Protein AF-A0A7S0E0M1-F1 (afdb_monomer)

Sequence (111 aa):
NGANPYDGSAACTFQSDLLAGYVPGSNVKAHSEIDLDQKAMEVALKTANFSGAAHWYANGEGSFGVIHPGESMKTFSTGAELELVDSSGTSFKHYKQFYDYYGGFDYADKW

Radius of gyration: 18.34 Å; Cα contacts (8 Å, |Δi|>4): 118; chains: 1; bounding box: 30×33×56 Å

Mean predicted aligned error: 8.84 Å

Structure (mmCIF, N/CA/C/O backbone):
data_AF-A0A7S0E0M1-F1
#
_entry.id   AF-A0A7S0E0M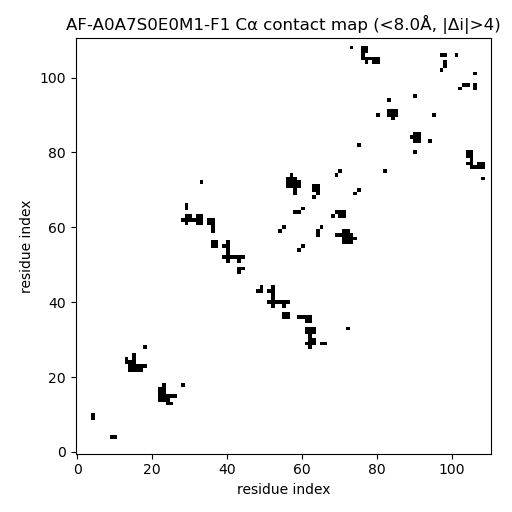1-F1
#
loop_
_atom_site.group_PDB
_atom_site.id
_atom_site.type_symbol
_atom_site.label_atom_id
_atom_site.label_alt_id
_atom_site.label_comp_id
_atom_site.label_asym_id
_atom_site.label_entity_id
_atom_site.label_seq_id
_atom_site.pdbx_PDB_ins_code
_atom_site.Cartn_x
_atom_site.Cartn_y
_atom_site.Cartn_z
_atom_site.occupancy
_atom_site.B_iso_or_equiv
_atom_site.auth_seq_id
_atom_site.auth_comp_id
_atom_site.auth_asym_id
_atom_site.auth_atom_id
_atom_site.pdbx_PDB_model_num
ATOM 1 N N . ASN A 1 1 ? 2.461 -18.550 -40.204 1.00 41.09 1 ASN A N 1
ATOM 2 C CA . ASN A 1 1 ? 2.326 -17.087 -40.361 1.00 41.09 1 ASN A CA 1
ATOM 3 C C . ASN A 1 1 ? 2.986 -16.400 -39.184 1.00 41.09 1 ASN A C 1
ATOM 5 O O . ASN A 1 1 ? 2.374 -16.318 -38.133 1.00 41.09 1 ASN A O 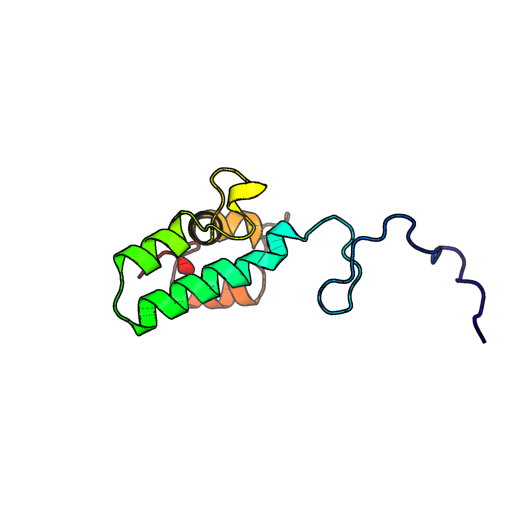1
ATOM 9 N N . GLY A 1 2 ? 4.236 -15.975 -39.326 1.00 48.91 2 GLY A N 1
ATOM 10 C CA . GLY A 1 2 ? 4.922 -15.173 -38.316 1.00 48.91 2 GLY A CA 1
ATOM 11 C C . GLY A 1 2 ? 5.926 -14.307 -39.047 1.00 48.91 2 GLY A C 1
ATOM 12 O O . GLY A 1 2 ? 6.944 -14.817 -39.499 1.00 48.91 2 GLY A O 1
ATOM 13 N N . ALA A 1 3 ? 5.568 -13.049 -39.294 1.00 58.31 3 ALA A N 1
ATOM 14 C CA . ALA A 1 3 ? 6.495 -12.095 -39.881 1.00 58.31 3 ALA A CA 1
ATOM 15 C C . ALA A 1 3 ? 7.702 -11.940 -38.944 1.00 58.31 3 ALA A C 1
ATOM 17 O O . ALA A 1 3 ? 7.539 -11.983 -37.724 1.00 58.31 3 ALA A O 1
ATOM 18 N N . ASN A 1 4 ? 8.896 -11.765 -39.513 1.00 65.75 4 ASN A N 1
ATOM 19 C CA . ASN A 1 4 ? 10.054 -11.361 -38.725 1.00 65.75 4 ASN A CA 1
ATOM 20 C C . ASN A 1 4 ? 9.714 -10.062 -37.973 1.00 65.75 4 ASN A C 1
ATOM 22 O O . ASN A 1 4 ? 9.061 -9.194 -38.564 1.00 65.75 4 ASN A O 1
ATOM 26 N N . PRO A 1 5 ? 10.133 -9.916 -36.703 1.00 70.25 5 PRO A N 1
ATOM 27 C CA . PRO A 1 5 ? 9.922 -8.677 -35.972 1.00 70.25 5 PRO A CA 1
ATOM 28 C C . PRO A 1 5 ? 10.529 -7.496 -36.740 1.00 70.25 5 PRO A C 1
ATOM 30 O O . PRO A 1 5 ? 11.592 -7.628 -37.349 1.00 70.25 5 PRO A O 1
ATOM 33 N N . TYR A 1 6 ? 9.851 -6.348 -36.721 1.00 78.62 6 TYR A N 1
ATOM 34 C CA . TYR A 1 6 ? 10.383 -5.085 -37.232 1.00 78.62 6 TYR A CA 1
ATOM 35 C C . TYR A 1 6 ? 11.714 -4.738 -36.552 1.00 78.62 6 TYR A C 1
ATOM 37 O O . TYR A 1 6 ? 11.944 -5.110 -35.398 1.00 78.62 6 TYR A O 1
ATOM 45 N N . ASP A 1 7 ? 12.571 -3.993 -37.243 1.00 73.31 7 ASP A N 1
ATOM 46 C CA . ASP A 1 7 ? 13.838 -3.524 -36.684 1.00 73.31 7 ASP A CA 1
ATOM 47 C C . ASP A 1 7 ? 13.571 -2.659 -35.434 1.00 73.31 7 ASP A C 1
ATOM 49 O O . ASP A 1 7 ? 12.754 -1.738 -35.472 1.00 73.31 7 ASP A O 1
ATOM 53 N N . GLY A 1 8 ? 14.169 -3.022 -34.294 1.00 68.19 8 GLY A N 1
ATOM 54 C CA . GLY A 1 8 ? 13.844 -2.460 -32.969 1.00 68.19 8 GLY A CA 1
ATOM 55 C C . GLY A 1 8 ? 12.746 -3.188 -32.168 1.00 68.19 8 GLY A C 1
ATOM 56 O O . GLY A 1 8 ? 12.532 -2.858 -31.006 1.00 68.19 8 GLY A O 1
ATOM 57 N N . SER A 1 9 ? 12.093 -4.211 -32.732 1.00 65.75 9 SER A N 1
ATOM 58 C CA . SER A 1 9 ? 11.139 -5.099 -32.030 1.00 65.75 9 SER A CA 1
ATOM 59 C C . SER A 1 9 ? 11.688 -6.514 -31.811 1.00 65.75 9 SER A C 1
ATOM 61 O O . SER A 1 9 ? 10.940 -7.490 -31.759 1.00 65.75 9 SER A O 1
ATOM 63 N N . ALA A 1 10 ? 13.015 -6.636 -31.711 1.00 76.25 10 ALA A N 1
ATOM 64 C CA . ALA A 1 10 ? 13.678 -7.903 -31.425 1.00 76.25 10 ALA A CA 1
ATOM 65 C C . ALA A 1 10 ? 13.053 -8.583 -30.195 1.00 76.25 10 ALA A C 1
ATOM 67 O O . ALA A 1 10 ? 12.687 -7.917 -29.225 1.00 76.25 10 ALA A O 1
ATOM 68 N N . ALA A 1 11 ? 12.932 -9.913 -30.247 1.00 65.62 11 ALA A N 1
ATOM 69 C CA . ALA A 1 11 ? 12.397 -10.688 -29.135 1.00 65.62 11 ALA A CA 1
ATOM 70 C C . ALA A 1 11 ? 13.182 -10.368 -27.855 1.00 65.62 11 ALA A C 1
ATOM 72 O O . ALA A 1 11 ? 14.414 -10.422 -27.849 1.00 65.62 11 ALA A O 1
ATOM 73 N N . CYS A 1 12 ? 12.464 -10.012 -26.789 1.00 64.69 12 CYS A N 1
ATOM 74 C CA . CYS A 1 12 ? 13.077 -9.699 -25.507 1.00 64.69 12 CYS A CA 1
ATOM 75 C C . CYS A 1 12 ? 13.818 -10.941 -24.997 1.00 64.69 12 CYS A C 1
ATOM 77 O O . CYS A 1 12 ? 13.217 -11.995 -24.807 1.00 64.69 12 CYS A O 1
ATOM 79 N N . THR A 1 13 ? 15.136 -10.839 -24.819 1.00 67.94 13 THR A N 1
ATOM 80 C CA . THR A 1 13 ? 15.976 -11.960 -24.361 1.00 67.94 13 THR A CA 1
ATOM 81 C C . THR A 1 13 ? 15.853 -12.199 -22.860 1.00 67.94 13 THR A C 1
ATOM 83 O O . THR A 1 13 ? 16.150 -13.291 -22.379 1.00 67.94 13 THR A O 1
ATOM 86 N N . PHE A 1 14 ? 15.389 -11.189 -22.123 1.00 63.72 14 PHE A N 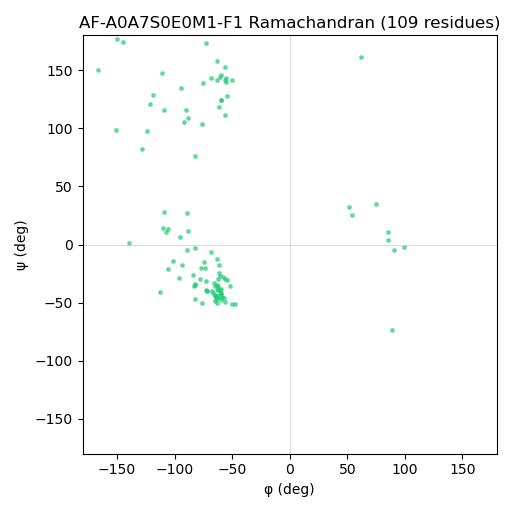1
ATOM 87 C CA . PHE A 1 14 ? 14.910 -11.332 -20.761 1.00 63.72 14 PHE A CA 1
ATOM 88 C C . PHE A 1 14 ? 13.419 -11.670 -20.803 1.00 63.72 14 PHE A C 1
ATOM 90 O O . PHE A 1 14 ? 12.596 -10.822 -21.147 1.00 63.72 14 PHE A O 1
ATOM 97 N N . GLN A 1 15 ? 13.069 -12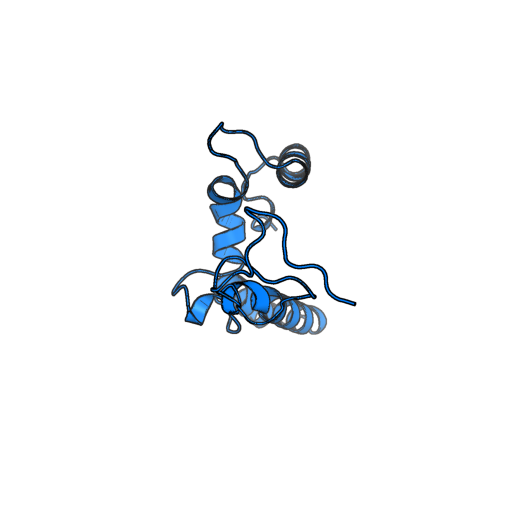.906 -20.464 1.00 63.06 15 GLN A N 1
ATOM 98 C CA . GLN A 1 15 ? 11.679 -13.323 -20.346 1.00 63.06 15 GLN A CA 1
ATOM 99 C C . GLN A 1 15 ? 11.469 -13.891 -18.948 1.00 63.06 15 GLN A C 1
ATOM 101 O O . GLN A 1 15 ? 11.825 -15.029 -18.653 1.00 63.06 15 GLN A O 1
ATOM 106 N N . SER A 1 16 ? 10.942 -13.045 -18.070 1.00 69.25 16 SER A N 1
ATOM 107 C CA . SER A 1 16 ? 10.288 -13.481 -16.843 1.00 69.25 16 SER A CA 1
ATOM 108 C C . SER A 1 16 ? 9.053 -14.322 -17.193 1.00 69.25 16 SER A C 1
ATOM 110 O O . SER A 1 16 ? 8.512 -14.228 -18.303 1.00 69.25 16 SER A O 1
ATOM 112 N N . ASP A 1 17 ? 8.609 -15.158 -16.253 1.00 75.12 17 ASP A N 1
ATOM 113 C CA . ASP A 1 17 ? 7.327 -15.844 -16.395 1.00 75.12 17 ASP A CA 1
ATOM 114 C C . ASP A 1 17 ? 6.211 -14.817 -16.620 1.00 75.12 17 ASP A C 1
ATOM 116 O O . ASP A 1 17 ? 6.224 -13.720 -16.053 1.00 75.12 17 ASP A O 1
ATOM 120 N N . LEU A 1 18 ? 5.236 -15.182 -17.458 1.00 79.56 18 LEU A N 1
ATOM 121 C CA . LEU A 1 18 ? 4.081 -14.329 -17.702 1.00 79.56 18 LEU A CA 1
ATOM 122 C C . LEU A 1 18 ? 3.342 -14.075 -16.389 1.00 79.56 18 LEU A C 1
ATOM 124 O O . LEU A 1 18 ? 2.870 -15.010 -15.742 1.00 79.56 18 LEU A O 1
ATOM 128 N N . LEU A 1 19 ? 3.161 -12.800 -16.059 1.00 78.50 19 LEU A N 1
ATOM 129 C CA . LEU A 1 19 ? 2.336 -12.365 -14.946 1.00 78.50 19 LEU A CA 1
ATOM 130 C C . LEU A 1 19 ? 1.079 -11.703 -15.506 1.00 78.50 19 LEU A C 1
ATOM 132 O O . LEU A 1 19 ? 1.155 -10.699 -16.212 1.00 78.50 19 LEU A O 1
ATOM 136 N N . ALA A 1 20 ? -0.082 -12.310 -15.248 1.00 81.75 20 ALA A N 1
ATOM 137 C CA . ALA A 1 20 ? -1.371 -11.869 -15.792 1.00 81.75 20 ALA A CA 1
ATOM 138 C C . ALA A 1 20 ? -1.377 -11.673 -17.329 1.00 81.75 20 ALA A C 1
ATOM 140 O O . ALA A 1 20 ? -2.078 -10.814 -17.855 1.00 81.75 20 ALA A O 1
ATOM 141 N N . GLY A 1 21 ? -0.594 -12.475 -18.063 1.00 80.44 21 GLY A N 1
ATOM 142 C CA . GLY A 1 21 ? -0.503 -12.408 -19.527 1.00 80.44 21 GLY A CA 1
ATOM 143 C C . GLY A 1 21 ? 0.489 -11.376 -20.076 1.00 80.44 21 GLY A C 1
ATOM 144 O O . GLY A 1 21 ? 0.608 -11.257 -21.294 1.00 80.44 21 GLY A O 1
ATOM 145 N N . TYR A 1 22 ? 1.233 -10.681 -19.213 1.00 77.25 22 TYR A N 1
ATOM 146 C CA . TYR A 1 22 ? 2.285 -9.737 -19.595 1.00 77.25 22 TYR A CA 1
ATOM 147 C C . TYR A 1 22 ? 3.668 -10.280 -19.222 1.00 77.25 22 TYR A C 1
ATOM 149 O O . TYR A 1 22 ? 3.805 -10.984 -18.225 1.00 77.25 22 TYR A O 1
ATOM 157 N N . VAL A 1 23 ? 4.695 -9.952 -20.017 1.00 82.31 23 VAL A N 1
ATOM 158 C CA . VAL A 1 23 ? 6.105 -10.218 -19.677 1.00 82.31 23 VAL A CA 1
ATOM 159 C C . VAL A 1 23 ? 6.656 -8.983 -18.960 1.00 82.31 23 VAL A C 1
ATOM 161 O O . VAL A 1 23 ? 6.872 -7.960 -19.617 1.00 82.31 23 VAL A O 1
ATOM 164 N N . PRO A 1 24 ? 6.853 -9.018 -17.634 1.00 82.00 24 PRO A N 1
ATOM 165 C CA . PRO A 1 24 ? 7.440 -7.892 -16.924 1.00 82.00 24 PRO A CA 1
ATOM 166 C C . PRO A 1 24 ? 8.916 -7.699 -17.304 1.00 82.00 24 PRO A C 1
ATOM 168 O O . PRO A 1 24 ? 9.662 -8.661 -17.482 1.00 82.00 24 PRO A O 1
ATOM 171 N N . GLY A 1 25 ? 9.356 -6.438 -17.390 1.00 79.31 25 GLY A N 1
ATOM 172 C CA . GLY A 1 25 ? 10.731 -6.070 -17.766 1.00 79.31 25 GLY A CA 1
ATOM 173 C C . GLY A 1 25 ? 11.810 -6.449 -16.740 1.00 79.31 25 GLY A C 1
ATOM 174 O O . GLY A 1 25 ? 12.997 -6.303 -17.015 1.00 79.31 25 GLY A O 1
ATOM 175 N N . SER A 1 26 ? 11.409 -6.943 -15.569 1.00 78.31 26 SER A N 1
ATOM 176 C CA . SER A 1 26 ? 12.267 -7.480 -14.510 1.00 78.31 26 SER A CA 1
ATOM 177 C C . SER A 1 26 ? 11.569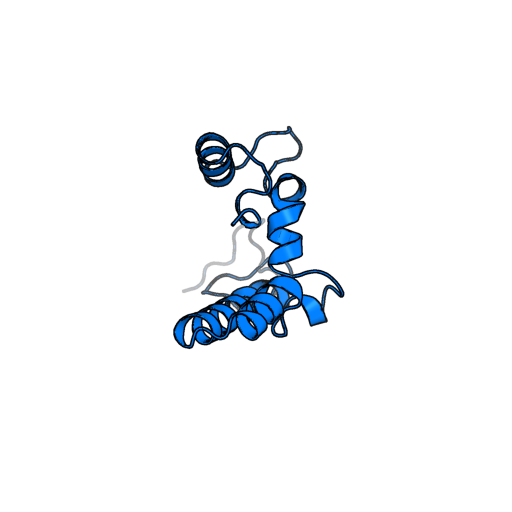 -8.658 -13.811 1.00 78.31 26 SER A C 1
ATOM 179 O O . SER A 1 26 ? 10.416 -8.983 -14.107 1.00 78.31 26 SER A O 1
ATOM 181 N N . ASN A 1 27 ? 12.263 -9.341 -12.892 1.00 78.12 27 ASN A N 1
ATOM 182 C CA . ASN A 1 27 ? 11.626 -10.351 -12.049 1.00 78.12 27 ASN A CA 1
ATOM 183 C C . ASN A 1 27 ? 10.799 -9.656 -10.959 1.00 78.12 27 ASN A C 1
ATOM 185 O O . ASN A 1 27 ? 11.346 -9.179 -9.970 1.00 78.12 27 ASN A O 1
ATOM 189 N N . VAL A 1 28 ? 9.482 -9.637 -11.146 1.00 78.69 28 VAL A N 1
ATOM 190 C CA . VAL A 1 28 ? 8.516 -9.016 -10.226 1.00 78.69 28 VAL A CA 1
ATOM 191 C C . VAL A 1 28 ? 7.698 -10.046 -9.447 1.00 78.69 28 VAL A C 1
ATOM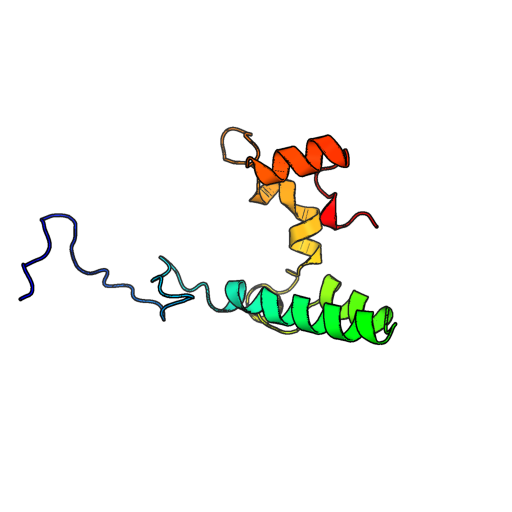 193 O O . VAL A 1 28 ? 6.723 -9.679 -8.795 1.00 78.69 28 VAL A O 1
ATOM 196 N N . LYS A 1 29 ? 8.068 -11.338 -9.496 1.00 77.81 29 LYS A N 1
ATOM 197 C CA . LYS A 1 29 ? 7.286 -12.428 -8.883 1.00 77.81 29 LYS A CA 1
ATOM 198 C C . LYS A 1 29 ? 6.929 -12.103 -7.439 1.00 77.81 29 LYS A C 1
ATOM 200 O O . LYS A 1 29 ? 5.765 -12.124 -7.073 1.00 77.81 29 LYS A O 1
ATOM 205 N N . ALA A 1 30 ? 7.919 -11.733 -6.644 1.00 75.56 30 ALA A N 1
ATOM 206 C CA . ALA A 1 30 ? 7.703 -11.482 -5.233 1.00 75.56 30 ALA A CA 1
ATOM 207 C C . ALA A 1 30 ? 7.160 -10.073 -4.908 1.00 75.56 30 ALA A C 1
ATOM 209 O O . ALA A 1 30 ? 6.822 -9.826 -3.766 1.00 75.56 30 ALA A O 1
ATOM 210 N N . HIS A 1 31 ? 6.979 -9.181 -5.889 1.00 76.19 31 HIS A N 1
ATOM 211 C CA . HIS A 1 31 ? 6.072 -8.035 -5.713 1.00 76.19 31 HIS A CA 1
ATOM 212 C C . HIS A 1 31 ? 4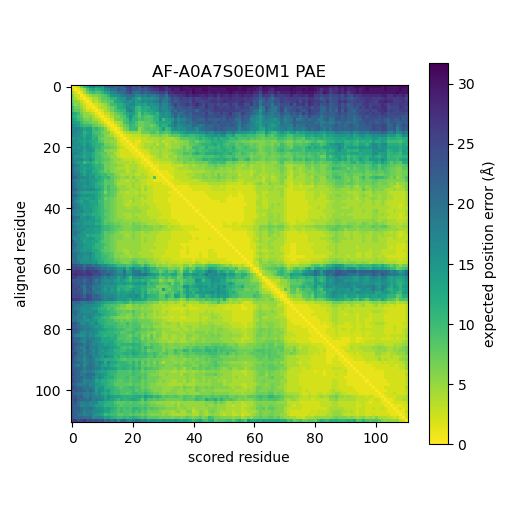.617 -8.447 -5.974 1.00 76.19 31 HIS A C 1
ATOM 214 O O . HIS A 1 31 ? 3.693 -7.950 -5.341 1.00 76.19 31 HIS A O 1
ATOM 220 N N . SER A 1 32 ? 4.408 -9.375 -6.914 1.00 77.50 32 SER A N 1
ATOM 221 C CA . SER A 1 32 ? 3.074 -9.782 -7.361 1.00 77.50 32 SER A CA 1
ATOM 222 C C . SER A 1 32 ? 2.299 -10.643 -6.369 1.00 77.50 32 SER A C 1
ATOM 224 O O . SER A 1 32 ? 1.082 -10.723 -6.460 1.00 77.50 32 SER A O 1
ATOM 226 N N . GLU A 1 33 ? 2.973 -11.289 -5.417 1.00 80.94 33 GLU A N 1
ATOM 227 C CA . GLU A 1 33 ? 2.295 -12.118 -4.413 1.00 80.94 33 GLU A CA 1
ATOM 228 C C . GLU A 1 33 ? 1.869 -11.313 -3.166 1.00 80.94 33 GLU A C 1
ATOM 230 O O . GLU A 1 33 ? 1.395 -11.915 -2.207 1.00 80.94 33 GLU A O 1
ATOM 235 N N . ILE A 1 34 ? 1.930 -9.968 -3.201 1.00 81.94 34 ILE A N 1
ATOM 236 C CA . ILE A 1 34 ? 1.373 -9.091 -2.146 1.00 81.94 34 ILE A CA 1
ATOM 237 C C . ILE A 1 34 ? -0.141 -9.302 -1.993 1.00 81.94 34 ILE A C 1
ATOM 239 O O . ILE A 1 34 ? -0.700 -9.194 -0.903 1.00 81.94 34 ILE A O 1
ATOM 243 N N . ASP A 1 35 ? -0.793 -9.729 -3.076 1.00 84.31 35 ASP A N 1
ATOM 244 C CA . ASP A 1 35 ? -2.190 -10.158 -3.089 1.00 84.31 35 ASP A CA 1
ATOM 245 C C . ASP A 1 35 ? -2.455 -11.327 -2.118 1.00 84.31 35 ASP A C 1
ATOM 247 O O . ASP A 1 35 ? -3.571 -11.480 -1.612 1.00 84.31 35 ASP A O 1
ATOM 251 N N . LEU A 1 36 ? -1.450 -12.167 -1.830 1.00 87.50 36 LEU A N 1
ATOM 252 C CA . LEU A 1 36 ? -1.573 -13.255 -0.854 1.00 87.50 36 LEU A CA 1
ATOM 253 C C . LEU A 1 36 ? -1.619 -12.725 0.582 1.00 87.50 36 LEU A C 1
ATOM 255 O O . LEU A 1 36 ? -2.432 -13.219 1.368 1.00 87.50 36 LEU A O 1
ATOM 259 N N . ASP A 1 37 ? -0.814 -11.710 0.903 1.00 87.88 37 ASP A N 1
ATOM 260 C CA . ASP A 1 37 ? -0.843 -11.042 2.209 1.00 87.88 37 ASP A CA 1
ATOM 261 C C . ASP A 1 37 ? -2.181 -10.319 2.415 1.00 87.88 37 ASP A C 1
ATOM 263 O O . ASP A 1 37 ? -2.829 -10.502 3.452 1.00 87.88 37 ASP A O 1
ATOM 267 N N . GLN A 1 38 ? -2.673 -9.595 1.398 1.00 90.12 38 GLN A N 1
ATOM 268 C CA . GLN A 1 38 ? -3.998 -8.967 1.455 1.00 90.12 38 GLN A CA 1
ATOM 269 C C . GLN A 1 38 ? -5.097 -10.017 1.672 1.00 90.12 38 GLN A C 1
ATOM 271 O O . GLN A 1 38 ? -5.963 -9.851 2.534 1.00 90.12 38 GLN A O 1
ATOM 276 N N . LYS A 1 39 ? -5.048 -11.140 0.944 1.00 92.25 39 LYS A N 1
ATOM 277 C CA . LYS A 1 39 ? -6.008 -12.239 1.115 1.00 92.25 39 LYS A CA 1
ATOM 278 C C . LYS A 1 39 ? -5.974 -12.812 2.534 1.00 92.25 39 LYS A C 1
ATOM 280 O O . LYS A 1 39 ? -7.032 -13.108 3.095 1.00 92.25 39 LYS A O 1
ATOM 285 N N . ALA A 1 40 ? -4.792 -12.991 3.117 1.00 92.06 40 ALA A N 1
ATOM 286 C CA . ALA A 1 40 ? -4.651 -13.497 4.479 1.00 92.06 40 ALA A CA 1
ATOM 287 C C . ALA A 1 40 ? -5.187 -12.495 5.519 1.00 92.06 40 ALA A C 1
ATOM 289 O O . ALA A 1 40 ? -5.915 -12.890 6.439 1.00 92.06 40 ALA A O 1
ATOM 290 N N . MET A 1 41 ? -4.937 -11.197 5.316 1.00 92.38 41 MET A N 1
ATOM 291 C CA . MET A 1 41 ? -5.524 -10.117 6.111 1.00 92.38 41 MET A CA 1
ATOM 292 C C . MET A 1 41 ? -7.060 -10.130 6.033 1.00 92.38 41 MET A C 1
ATOM 294 O O . MET A 1 41 ? -7.729 -10.125 7.068 1.00 92.38 41 MET A O 1
ATOM 298 N N . GLU A 1 42 ? -7.641 -10.233 4.834 1.00 95.25 42 GLU A N 1
ATOM 299 C CA . GLU A 1 42 ? -9.096 -10.318 4.635 1.00 95.25 42 GLU A CA 1
ATOM 300 C C . GLU A 1 42 ? -9.719 -11.541 5.329 1.00 95.25 42 GLU A C 1
ATOM 302 O O . GLU A 1 42 ? -10.823 -11.459 5.876 1.00 95.25 42 GLU A O 1
ATOM 307 N N . VAL A 1 43 ? -9.033 -12.689 5.324 1.00 96.38 43 VAL A N 1
ATOM 308 C CA . VAL A 1 43 ? -9.473 -13.900 6.042 1.00 96.38 43 VAL A CA 1
ATOM 309 C C . VAL A 1 43 ? -9.473 -13.677 7.556 1.00 96.38 43 VAL A C 1
ATOM 311 O O . VAL A 1 43 ? -10.435 -14.055 8.233 1.00 96.38 43 VAL A O 1
ATOM 314 N N . ALA A 1 44 ? -8.435 -13.035 8.095 1.00 96.25 44 ALA A N 1
ATOM 315 C CA . ALA A 1 44 ? -8.365 -12.706 9.514 1.00 96.25 44 ALA A CA 1
ATOM 316 C C . ALA A 1 44 ? -9.476 -11.717 9.919 1.00 96.25 44 ALA A C 1
ATOM 318 O O . ALA A 1 44 ? -10.184 -11.955 10.902 1.00 96.25 44 ALA A O 1
ATOM 319 N N . LEU A 1 45 ? -9.716 -10.677 9.112 1.00 96.31 45 LEU A N 1
ATOM 320 C CA . LEU A 1 45 ? -10.785 -9.696 9.340 1.00 96.31 45 LEU A CA 1
ATOM 321 C C . LEU A 1 45 ? -12.181 -10.338 9.355 1.00 96.31 45 LEU A C 1
ATOM 323 O O . LEU A 1 45 ? -12.995 -10.011 10.219 1.00 96.31 45 LEU A O 1
ATOM 327 N N . LYS A 1 46 ? -12.451 -11.315 8.476 1.00 97.81 46 LYS A N 1
ATOM 328 C CA . LYS A 1 46 ? -13.734 -12.055 8.444 1.00 97.81 46 LYS A CA 1
ATOM 329 C C . LYS A 1 46 ? -14.039 -12.824 9.730 1.00 97.81 46 LYS A C 1
ATOM 331 O O . LYS A 1 46 ? -15.202 -13.104 10.005 1.00 97.81 46 LYS A O 1
ATOM 336 N N . THR A 1 47 ? -13.016 -13.175 10.504 1.00 97.50 47 THR A N 1
ATOM 337 C CA . THR A 1 47 ? -13.154 -13.901 11.776 1.00 97.50 47 THR A CA 1
ATOM 338 C C . THR A 1 47 ? -12.920 -13.007 12.996 1.00 97.50 47 THR A C 1
ATOM 340 O O . THR A 1 47 ? -12.770 -13.518 14.103 1.00 97.50 47 THR A O 1
ATOM 343 N N . ALA A 1 48 ? -12.895 -11.679 12.808 1.00 97.50 48 ALA A N 1
ATOM 344 C CA . ALA A 1 48 ? -12.554 -10.690 13.837 1.00 97.50 48 ALA A CA 1
ATOM 345 C C . ALA A 1 48 ? -11.196 -10.953 14.525 1.00 97.50 48 ALA A C 1
ATOM 347 O O . ALA A 1 48 ? -10.957 -10.533 15.658 1.00 97.50 48 ALA A O 1
ATOM 348 N N . ASN A 1 49 ? -10.280 -11.637 13.835 1.00 97.44 49 ASN A N 1
ATOM 349 C CA . ASN A 1 49 ? -8.918 -11.864 14.295 1.00 97.44 49 ASN A CA 1
ATOM 350 C C . ASN A 1 49 ? -8.051 -10.635 13.975 1.00 97.44 49 ASN A C 1
ATOM 352 O O . ASN A 1 49 ? -7.272 -10.631 13.020 1.00 97.44 49 ASN A O 1
ATOM 356 N N . PHE A 1 50 ? -8.208 -9.571 14.763 1.00 95.69 50 PHE A N 1
ATOM 357 C CA . PHE A 1 50 ? -7.514 -8.302 14.522 1.00 95.69 50 PHE A CA 1
ATOM 358 C C . PHE A 1 50 ? -5.996 -8.396 14.693 1.00 95.69 50 PHE A C 1
ATOM 360 O O . PHE A 1 50 ? -5.268 -7.731 13.964 1.00 95.69 50 PHE A O 1
ATOM 367 N N . SER A 1 51 ? -5.502 -9.239 15.605 1.00 96.38 51 SER A N 1
ATOM 368 C CA . SER A 1 51 ? -4.059 -9.465 15.750 1.00 96.38 51 SER A CA 1
ATOM 369 C C . SER A 1 51 ? -3.475 -10.153 14.517 1.00 96.38 51 SER A C 1
ATOM 371 O O . SER A 1 51 ? -2.422 -9.745 14.035 1.00 96.38 51 SER A O 1
ATOM 373 N N . GLY A 1 52 ? -4.182 -11.143 13.961 1.00 93.56 52 GLY A N 1
ATOM 374 C CA . GLY A 1 52 ? -3.811 -11.771 12.695 1.00 93.56 52 GLY A CA 1
ATOM 375 C C . GLY A 1 52 ? -3.846 -10.786 11.528 1.00 93.56 52 GLY A C 1
ATOM 376 O O . GLY A 1 52 ? -2.902 -10.736 10.749 1.00 93.56 52 GLY A O 1
ATOM 377 N N . ALA A 1 53 ? -4.890 -9.960 11.428 1.00 94.00 53 ALA A N 1
ATOM 378 C CA . ALA A 1 53 ? -4.980 -8.937 10.386 1.00 94.00 53 ALA A CA 1
ATOM 379 C C . ALA A 1 53 ? -3.823 -7.924 10.476 1.00 94.00 53 ALA A C 1
ATOM 381 O O . ALA A 1 53 ? -3.172 -7.648 9.471 1.00 94.00 53 ALA A O 1
ATOM 382 N N . ALA A 1 54 ? -3.513 -7.440 11.684 1.00 92.31 54 ALA A N 1
ATOM 383 C CA . ALA A 1 54 ? -2.396 -6.529 11.923 1.00 92.31 54 ALA A CA 1
ATOM 384 C C . ALA A 1 54 ? -1.038 -7.162 11.580 1.00 92.31 54 ALA A C 1
ATOM 386 O O . ALA A 1 54 ? -0.157 -6.475 11.070 1.00 92.31 54 ALA A O 1
ATOM 387 N N . HIS A 1 55 ? -0.870 -8.465 11.828 1.00 90.56 55 HIS A N 1
ATOM 388 C CA . HIS A 1 55 ? 0.337 -9.200 11.449 1.00 90.56 55 HIS A CA 1
ATOM 389 C C . HIS A 1 55 ? 0.535 -9.242 9.931 1.00 90.56 55 HIS A C 1
ATOM 391 O O . HIS A 1 55 ? 1.605 -8.872 9.452 1.00 90.56 55 HIS A O 1
ATOM 397 N N . TRP A 1 56 ? -0.501 -9.626 9.179 1.00 89.69 56 TRP A N 1
ATOM 398 C CA . TRP A 1 56 ? -0.446 -9.667 7.712 1.00 89.69 56 TRP A CA 1
ATOM 399 C C . TRP A 1 56 ? -0.201 -8.286 7.102 1.00 89.69 56 TRP A C 1
ATOM 401 O O . TRP A 1 56 ? 0.589 -8.165 6.174 1.00 89.69 56 TRP A O 1
ATOM 411 N N . TYR A 1 57 ? -0.801 -7.239 7.671 1.00 89.69 57 TYR A N 1
ATOM 412 C CA . TYR A 1 57 ? -0.557 -5.858 7.256 1.00 89.69 57 TYR A CA 1
ATOM 413 C C . TYR A 1 57 ? 0.888 -5.397 7.512 1.00 89.69 57 TYR A C 1
ATOM 415 O O . TYR A 1 57 ? 1.527 -4.804 6.640 1.00 89.69 57 TYR A O 1
ATOM 423 N N . ALA A 1 58 ? 1.402 -5.640 8.722 1.00 88.25 58 ALA A N 1
ATOM 424 C CA . ALA A 1 58 ? 2.669 -5.072 9.173 1.00 88.25 58 ALA A CA 1
ATOM 425 C C . ALA A 1 58 ? 3.897 -5.857 8.706 1.00 88.25 58 ALA A C 1
ATOM 427 O O . ALA A 1 58 ? 4.929 -5.243 8.440 1.00 88.25 58 ALA A O 1
ATOM 428 N N . ASN A 1 59 ? 3.794 -7.183 8.628 1.00 83.44 59 ASN A N 1
ATOM 429 C CA . ASN A 1 59 ? 4.930 -8.060 8.351 1.00 83.44 59 ASN A CA 1
ATOM 430 C C . ASN A 1 59 ? 4.803 -8.747 6.990 1.00 83.44 59 ASN A C 1
ATOM 432 O O . ASN A 1 59 ? 5.799 -8.856 6.280 1.00 83.44 59 ASN A O 1
ATOM 436 N N . GLY A 1 60 ? 3.590 -9.189 6.636 1.00 77.00 60 GLY A N 1
ATOM 437 C CA . GLY A 1 60 ? 3.382 -10.123 5.529 1.00 77.00 60 GLY A CA 1
ATOM 438 C C . GLY A 1 60 ? 4.087 -11.468 5.763 1.00 77.00 60 GLY A C 1
ATOM 439 O O . GLY A 1 60 ? 4.991 -11.586 6.591 1.00 77.00 60 GLY A O 1
ATOM 440 N N . GLU A 1 61 ? 3.684 -12.513 5.047 1.00 70.56 61 GLU A N 1
ATOM 441 C CA . GLU A 1 61 ? 4.462 -13.769 4.973 1.00 70.56 61 GLU A CA 1
ATOM 442 C C . GLU A 1 61 ? 4.471 -14.376 3.559 1.00 70.56 61 GLU A C 1
ATOM 444 O O . GLU A 1 61 ? 5.092 -15.417 3.336 1.00 70.56 61 GLU A O 1
ATOM 449 N N . GLY A 1 62 ? 3.823 -13.729 2.584 1.00 60.47 62 GLY A N 1
ATOM 450 C CA . GLY A 1 62 ? 3.870 -14.083 1.174 1.00 60.47 62 GLY A CA 1
ATOM 451 C C . GLY A 1 62 ? 4.397 -12.914 0.356 1.00 60.47 62 GLY A C 1
ATOM 452 O O . GLY A 1 62 ? 3.779 -11.862 0.322 1.00 60.47 62 GLY A O 1
ATOM 453 N N . SER A 1 63 ? 5.499 -13.129 -0.369 1.00 58.09 63 SER A N 1
ATOM 454 C CA . SER A 1 63 ? 6.082 -12.222 -1.373 1.00 58.09 63 SER A CA 1
ATOM 455 C C . SER A 1 63 ? 7.093 -11.180 -0.876 1.00 58.09 63 SER A C 1
ATOM 457 O O . SER A 1 63 ? 8.288 -11.380 -1.092 1.00 58.09 63 SER A O 1
ATOM 459 N N . PHE A 1 64 ? 6.679 -10.114 -0.185 1.00 62.00 64 PHE A N 1
ATOM 460 C CA . PHE A 1 64 ? 7.526 -8.933 0.019 1.00 62.00 64 PHE A CA 1
ATOM 461 C C . PHE A 1 64 ? 8.608 -9.141 1.080 1.00 62.00 64 PHE A C 1
ATOM 463 O O . PHE A 1 64 ? 9.786 -8.970 0.779 1.00 62.00 64 PHE A O 1
ATOM 470 N N . GLY A 1 65 ? 8.259 -9.633 2.273 1.00 61.03 65 GLY A N 1
ATOM 471 C CA . GLY A 1 65 ? 9.224 -9.825 3.366 1.00 61.03 65 GLY A CA 1
ATOM 472 C C . GLY A 1 65 ? 10.364 -10.814 3.060 1.00 61.03 65 GLY A C 1
ATOM 473 O O . GLY A 1 65 ? 11.398 -10.791 3.726 1.00 61.03 65 GLY A O 1
ATOM 474 N N . VAL A 1 66 ? 10.201 -11.668 2.040 1.00 61.28 66 VAL A N 1
ATOM 475 C CA . VAL A 1 66 ? 11.205 -12.662 1.614 1.00 61.28 66 VAL A CA 1
ATOM 476 C C . VAL A 1 66 ? 12.282 -12.052 0.709 1.00 61.28 66 VAL A C 1
ATOM 478 O O . VAL A 1 66 ? 13.438 -12.468 0.786 1.00 61.28 66 VAL A O 1
ATOM 481 N N . ILE A 1 67 ? 11.932 -11.083 -0.144 1.00 57.16 67 ILE A N 1
ATOM 482 C CA . ILE A 1 67 ? 12.882 -10.418 -1.063 1.00 57.16 67 ILE A CA 1
ATOM 483 C C . ILE A 1 67 ? 13.262 -9.001 -0.624 1.00 57.16 67 ILE A C 1
ATOM 485 O O . ILE A 1 67 ? 14.331 -8.517 -0.989 1.00 57.16 67 ILE A O 1
ATOM 489 N N . HIS A 1 68 ? 12.427 -8.383 0.203 1.00 62.94 68 HIS A N 1
ATOM 490 C CA . HIS A 1 68 ? 12.601 -7.069 0.791 1.00 62.94 68 HIS A CA 1
ATOM 491 C C . HIS A 1 68 ? 12.407 -7.172 2.311 1.00 62.94 68 HIS A C 1
ATOM 493 O O . HIS A 1 68 ? 11.316 -6.921 2.829 1.00 62.94 68 HIS A O 1
ATOM 499 N N . PRO A 1 69 ? 13.448 -7.581 3.060 1.00 61.31 69 PRO A N 1
ATOM 500 C CA . PRO A 1 69 ? 13.369 -7.668 4.512 1.00 61.31 69 PRO A CA 1
ATOM 501 C C . PRO A 1 69 ? 12.964 -6.314 5.119 1.00 61.31 69 PRO A C 1
ATOM 503 O O . PRO A 1 69 ? 13.736 -5.359 5.078 1.00 61.31 69 PRO A O 1
ATOM 506 N N . GLY A 1 70 ? 11.757 -6.238 5.686 1.00 62.00 70 GLY A N 1
ATOM 507 C CA . GLY A 1 70 ? 11.200 -5.015 6.283 1.00 62.00 70 GLY A CA 1
ATOM 508 C C . GLY A 1 70 ? 10.223 -4.230 5.397 1.00 62.00 70 GLY A C 1
ATOM 509 O O . GLY A 1 70 ? 9.655 -3.240 5.862 1.00 62.00 70 GLY A O 1
ATOM 510 N N . GLU A 1 71 ? 9.981 -4.662 4.160 1.00 72.12 71 GLU A N 1
ATOM 511 C CA . GLU A 1 71 ? 8.904 -4.116 3.332 1.00 72.12 71 GLU A CA 1
ATOM 512 C C . GLU A 1 71 ? 7.639 -4.979 3.462 1.00 72.12 71 GLU A C 1
ATOM 514 O O . GLU A 1 71 ? 7.688 -6.208 3.441 1.00 72.12 71 GLU A O 1
ATOM 519 N N . SER A 1 72 ? 6.499 -4.315 3.634 1.00 81.31 72 SER A N 1
ATOM 520 C CA . SER A 1 72 ? 5.168 -4.903 3.800 1.00 81.31 72 SER A CA 1
ATOM 521 C C . SER A 1 72 ? 4.112 -3.951 3.238 1.00 81.31 72 SER A C 1
ATOM 523 O O . SER A 1 72 ? 4.430 -2.822 2.846 1.00 81.31 72 SER A O 1
ATOM 525 N N . MET A 1 73 ? 2.837 -4.357 3.253 1.00 86.00 73 MET A N 1
ATOM 526 C CA . MET A 1 73 ? 1.727 -3.448 2.937 1.00 86.00 73 MET A CA 1
ATOM 527 C C . MET A 1 73 ? 1.789 -2.162 3.768 1.00 86.00 73 MET A C 1
ATOM 529 O O . MET A 1 73 ? 1.493 -1.084 3.251 1.00 86.00 73 MET A O 1
ATOM 533 N N . LYS A 1 74 ? 2.222 -2.254 5.030 1.00 88.75 74 LYS A N 1
ATOM 534 C CA . LYS A 1 74 ? 2.428 -1.086 5.885 1.00 88.75 74 LYS A CA 1
ATOM 535 C C . LYS A 1 74 ? 3.532 -0.168 5.370 1.00 88.75 74 LYS A C 1
ATOM 537 O O . LYS A 1 74 ? 3.337 1.045 5.311 1.00 88.75 74 LYS A O 1
ATOM 542 N N . THR A 1 75 ? 4.683 -0.717 4.991 1.00 84.31 75 THR A N 1
ATOM 543 C CA . THR A 1 75 ? 5.798 0.089 4.468 1.00 84.31 75 THR A CA 1
ATOM 544 C C . THR A 1 75 ? 5.405 0.779 3.161 1.00 84.31 75 THR A C 1
ATOM 546 O O . THR A 1 75 ? 5.684 1.963 2.995 1.00 84.31 75 THR A O 1
ATOM 549 N N . PHE A 1 76 ? 4.653 0.100 2.288 1.00 84.06 76 PHE A N 1
ATOM 550 C CA . PHE A 1 76 ? 4.083 0.726 1.091 1.00 84.06 76 PHE A CA 1
ATOM 551 C C . PHE A 1 76 ? 3.077 1.834 1.440 1.00 84.06 76 PHE A C 1
ATOM 553 O O . PHE A 1 76 ? 3.152 2.935 0.903 1.00 84.06 76 PHE A O 1
ATOM 560 N N . SER A 1 77 ? 2.164 1.576 2.380 1.00 88.62 77 SER A N 1
ATOM 561 C CA . SER A 1 77 ? 1.115 2.531 2.775 1.00 88.62 77 SER A CA 1
ATOM 562 C C . SER A 1 77 ? 1.682 3.792 3.431 1.00 88.62 77 SER A C 1
ATOM 564 O O . SER A 1 77 ? 1.178 4.888 3.203 1.00 88.62 77 SER A O 1
ATOM 566 N N . THR A 1 78 ? 2.755 3.653 4.211 1.00 90.31 78 THR A N 1
ATOM 567 C CA . THR A 1 78 ? 3.434 4.772 4.887 1.00 90.31 78 THR A CA 1
ATOM 568 C C . THR A 1 78 ? 4.449 5.490 3.989 1.00 90.31 78 THR A C 1
ATOM 570 O O . THR A 1 78 ? 4.699 6.677 4.183 1.00 90.31 78 THR A O 1
ATOM 573 N N . GLY A 1 79 ? 5.006 4.800 2.988 1.00 88.31 79 GLY A N 1
ATOM 574 C CA . GLY A 1 79 ? 5.947 5.336 1.998 1.00 88.31 79 GLY A CA 1
ATOM 575 C C . GLY A 1 79 ? 5.312 5.786 0.678 1.00 88.31 79 GLY A C 1
ATOM 576 O O . GLY A 1 79 ? 6.038 6.140 -0.247 1.00 88.31 79 GLY A O 1
ATOM 577 N N . ALA A 1 80 ? 3.981 5.789 0.571 1.00 88.88 80 ALA A N 1
ATOM 578 C CA . ALA A 1 80 ? 3.259 5.981 -0.688 1.00 88.88 80 ALA A CA 1
ATOM 579 C C . ALA A 1 80 ? 3.636 7.268 -1.448 1.00 88.88 80 ALA A C 1
ATOM 581 O O . ALA A 1 80 ? 3.616 7.279 -2.675 1.00 88.88 80 ALA A O 1
ATOM 582 N N . GLU A 1 81 ? 4.028 8.342 -0.757 1.00 90.38 81 GLU A N 1
ATOM 583 C CA . GLU A 1 81 ? 4.497 9.579 -1.400 1.00 90.38 81 GLU A CA 1
ATOM 584 C C . GLU A 1 81 ? 5.780 9.381 -2.210 1.00 90.38 81 GLU A C 1
ATOM 586 O O . GLU A 1 81 ? 5.933 9.995 -3.258 1.00 90.38 81 GLU A O 1
ATOM 591 N N . LEU A 1 82 ? 6.682 8.512 -1.756 1.00 88.81 82 LEU A N 1
ATOM 592 C CA . LEU A 1 82 ? 7.938 8.233 -2.453 1.00 88.81 82 LEU A CA 1
ATOM 593 C C . LEU A 1 82 ? 7.711 7.401 -3.720 1.00 88.81 82 LEU A C 1
ATOM 595 O O . LEU A 1 82 ? 8.435 7.564 -4.697 1.00 88.81 82 LEU A O 1
ATOM 599 N N . GLU A 1 83 ? 6.694 6.539 -3.702 1.00 86.56 83 GLU A N 1
ATOM 600 C CA . GLU A 1 83 ? 6.428 5.568 -4.768 1.00 86.56 83 GLU A CA 1
ATOM 601 C C . GLU A 1 83 ? 5.386 6.055 -5.788 1.00 86.56 83 GLU A C 1
ATOM 603 O O . GLU A 1 83 ? 5.403 5.657 -6.954 1.00 86.56 83 GLU A O 1
ATOM 608 N N . LEU A 1 84 ? 4.444 6.905 -5.363 1.00 91.56 84 LEU A N 1
ATOM 609 C CA . LEU A 1 84 ? 3.284 7.328 -6.163 1.00 91.56 84 LEU A CA 1
ATOM 610 C C . LEU A 1 84 ? 3.349 8.795 -6.605 1.00 91.56 84 LEU A C 1
ATOM 612 O O . LEU A 1 84 ? 2.348 9.361 -7.071 1.00 91.56 84 LEU A O 1
ATOM 616 N N . VAL A 1 85 ? 4.526 9.401 -6.477 1.00 90.56 85 VAL A N 1
ATOM 617 C CA . VAL A 1 85 ? 4.867 10.719 -7.006 1.00 90.56 85 VAL A CA 1
ATOM 618 C C . VAL A 1 85 ? 6.016 10.548 -7.990 1.00 90.56 85 VAL A C 1
ATOM 620 O O . VAL A 1 85 ? 7.023 9.916 -7.688 1.00 90.56 85 VAL A O 1
ATOM 623 N N . ASP A 1 86 ? 5.856 11.086 -9.197 1.00 90.00 86 ASP A N 1
ATOM 624 C CA . ASP A 1 86 ? 6.910 11.002 -10.202 1.00 90.00 86 ASP A CA 1
ATOM 625 C C . ASP A 1 86 ? 8.098 11.930 -9.881 1.00 90.00 86 ASP A C 1
ATOM 627 O O . ASP A 1 86 ? 8.064 12.766 -8.977 1.00 90.00 86 ASP A O 1
ATOM 631 N N . SER A 1 87 ? 9.166 11.828 -10.673 1.00 88.75 87 SER A N 1
ATOM 632 C CA . SER A 1 87 ? 10.375 12.641 -10.491 1.00 88.75 87 SER A CA 1
ATOM 633 C C . SER A 1 87 ? 10.162 14.151 -10.670 1.00 88.75 87 SER A C 1
ATOM 635 O O . SER A 1 87 ? 11.043 14.933 -10.312 1.00 88.75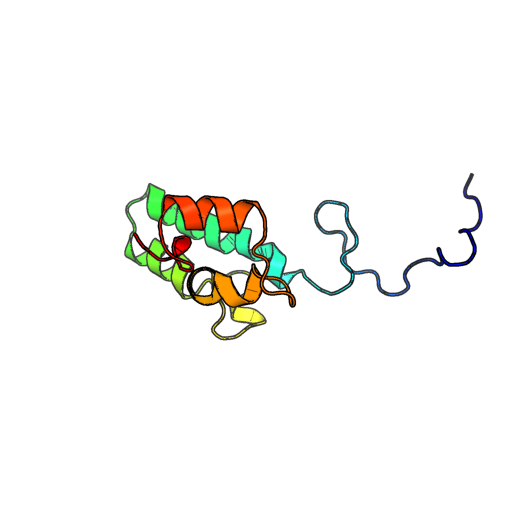 87 SER A O 1
ATOM 637 N N . SER A 1 88 ? 9.016 14.576 -11.213 1.00 91.50 88 SER A N 1
ATOM 638 C CA . SER A 1 88 ? 8.628 15.985 -11.324 1.00 91.50 88 SER A CA 1
ATOM 639 C C . SER A 1 88 ? 7.855 16.494 -10.103 1.00 91.50 88 SER A C 1
ATOM 641 O O . SER A 1 88 ? 7.560 17.688 -10.027 1.00 91.50 88 SER A O 1
ATOM 643 N N . GLY A 1 89 ? 7.532 15.616 -9.149 1.00 88.06 89 GLY A N 1
ATOM 644 C CA . GLY A 1 89 ? 6.666 15.931 -8.016 1.00 88.06 89 GLY A CA 1
ATOM 645 C C . GLY A 1 89 ? 5.175 15.782 -8.330 1.00 88.06 89 GLY A C 1
ATOM 646 O O . GLY A 1 89 ? 4.338 16.219 -7.539 1.00 88.06 89 GLY A O 1
ATOM 647 N N . THR A 1 90 ? 4.812 15.187 -9.471 1.00 91.94 90 THR A N 1
ATOM 648 C CA . THR A 1 90 ? 3.409 14.993 -9.849 1.00 91.94 90 THR A CA 1
ATOM 649 C C . THR A 1 90 ? 2.907 13.652 -9.322 1.00 91.94 90 THR A C 1
ATOM 651 O O . THR A 1 90 ? 3.356 12.585 -9.735 1.00 91.94 90 THR A O 1
ATOM 654 N N . SER A 1 91 ? 1.934 13.700 -8.412 1.00 92.56 91 SER A N 1
ATOM 655 C CA . SER A 1 91 ? 1.239 12.511 -7.913 1.00 92.56 91 SER A CA 1
ATOM 656 C C . SER A 1 91 ? 0.464 11.791 -9.019 1.00 92.56 91 SER A C 1
ATOM 658 O O . SER A 1 91 ? -0.219 12.427 -9.830 1.00 92.56 91 SER A O 1
ATOM 660 N N . PHE A 1 92 ? 0.460 10.458 -8.996 1.00 92.69 92 PHE A N 1
ATOM 661 C CA . PHE A 1 92 ? -0.410 9.682 -9.876 1.00 92.69 92 PHE A CA 1
ATOM 662 C C . PHE A 1 92 ? -1.886 10.001 -9.633 1.00 92.69 92 PHE A C 1
ATOM 664 O O . PHE A 1 92 ? -2.322 10.245 -8.508 1.00 92.69 92 PHE A O 1
ATOM 671 N N . LYS A 1 93 ? -2.679 9.969 -10.710 1.00 94.12 93 LYS A N 1
ATOM 672 C CA . LYS A 1 93 ? -4.070 10.443 -10.720 1.00 94.12 93 LYS A CA 1
ATOM 673 C C . LYS A 1 93 ? -4.902 9.918 -9.546 1.00 94.12 93 LYS A C 1
ATOM 675 O O . LYS A 1 93 ? -5.557 10.706 -8.873 1.00 94.12 93 LYS A O 1
ATOM 680 N N . HIS A 1 94 ? -4.896 8.605 -9.316 1.00 91.81 94 HIS A N 1
ATOM 681 C CA . HIS A 1 94 ? -5.703 7.998 -8.256 1.00 91.81 94 HIS A CA 1
ATOM 682 C C . HIS A 1 94 ? -5.145 8.284 -6.864 1.00 91.81 94 HIS A C 1
ATOM 684 O O . HIS A 1 94 ? -5.914 8.616 -5.969 1.00 91.81 94 HIS A O 1
ATOM 690 N N . TYR A 1 95 ? -3.822 8.263 -6.705 1.00 92.25 95 TYR A N 1
ATOM 691 C CA . TYR A 1 95 ? -3.175 8.646 -5.454 1.00 92.25 95 TYR A CA 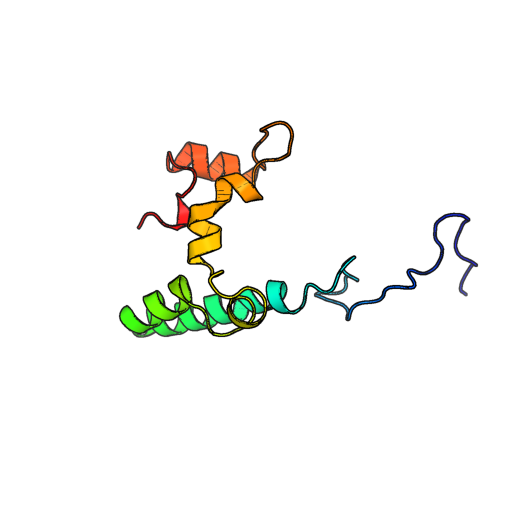1
ATOM 692 C C . TYR A 1 95 ? -3.550 10.078 -5.043 1.00 92.25 95 TYR A C 1
ATOM 694 O O . TYR A 1 95 ? -3.998 10.306 -3.922 1.00 92.25 95 TYR A O 1
ATOM 702 N N . LYS A 1 96 ? -3.509 11.024 -5.993 1.00 93.06 96 LYS A N 1
ATOM 703 C CA . LYS A 1 96 ? -3.951 12.405 -5.773 1.00 93.06 96 LYS A CA 1
ATOM 704 C C . LYS A 1 96 ? -5.420 12.506 -5.355 1.00 93.06 96 LYS A C 1
ATOM 706 O O . LYS A 1 96 ? -5.738 13.277 -4.459 1.00 93.06 96 LYS A O 1
ATOM 711 N N . GLN A 1 97 ? -6.315 11.746 -5.988 1.00 94.31 97 GLN A N 1
ATOM 712 C CA . GLN A 1 97 ? -7.741 11.757 -5.634 1.00 94.31 97 GLN A CA 1
ATOM 713 C C . GLN A 1 97 ? -7.974 11.320 -4.183 1.00 94.31 97 GLN A C 1
ATOM 715 O O . GLN A 1 97 ? -8.780 11.933 -3.485 1.00 94.31 97 GLN A O 1
ATOM 720 N N . PHE A 1 98 ? -7.267 10.286 -3.725 1.00 92.56 98 PHE A N 1
ATOM 721 C CA . PHE A 1 98 ? -7.367 9.826 -2.342 1.00 92.56 98 PHE A CA 1
ATOM 722 C C . PHE A 1 98 ? -6.713 10.795 -1.359 1.00 92.56 98 PHE A C 1
ATOM 724 O O . PHE A 1 98 ? -7.307 11.079 -0.322 1.00 92.56 98 PHE A O 1
ATOM 731 N N . TYR A 1 99 ? -5.558 11.364 -1.710 1.00 91.25 99 TYR A N 1
ATOM 732 C CA . TYR A 1 99 ? -4.936 12.435 -0.934 1.00 91.25 99 TYR A CA 1
ATOM 733 C C . TYR A 1 99 ? -5.889 13.624 -0.746 1.00 91.25 99 TYR A C 1
ATOM 735 O O . TYR A 1 99 ? -6.105 14.059 0.382 1.00 91.25 99 TYR A O 1
ATOM 743 N N . ASP A 1 100 ? -6.504 14.112 -1.830 1.00 94.31 100 ASP A N 1
ATOM 744 C CA . ASP A 1 100 ? -7.428 15.252 -1.794 1.00 94.31 100 ASP A CA 1
ATOM 745 C C . ASP A 1 100 ? -8.674 14.952 -0.929 1.00 94.31 100 ASP A C 1
ATOM 747 O O . ASP A 1 100 ? -9.239 15.863 -0.326 1.00 94.31 100 ASP A O 1
ATOM 751 N N . TYR A 1 101 ? -9.100 13.684 -0.848 1.00 94.31 101 TYR A N 1
ATOM 752 C CA . TYR A 1 101 ? -10.253 13.254 -0.049 1.00 94.31 101 TYR A CA 1
ATOM 753 C C . TYR A 1 101 ? -9.921 13.046 1.438 1.00 94.31 101 TYR A C 1
ATOM 755 O O . TYR A 1 101 ? -10.661 13.509 2.305 1.00 94.31 101 TYR A O 1
ATOM 763 N N . TYR A 1 102 ? -8.826 12.346 1.744 1.00 93.19 102 TYR A N 1
ATOM 764 C CA . TYR A 1 102 ? -8.464 11.948 3.110 1.00 93.19 102 TYR A CA 1
ATOM 765 C C . TYR A 1 102 ? -7.513 12.925 3.818 1.00 93.19 102 TYR A C 1
ATOM 767 O O . TYR A 1 102 ? -7.403 12.887 5.043 1.00 93.19 102 TYR A O 1
ATOM 775 N N . GLY A 1 103 ? -6.829 13.803 3.080 1.00 89.81 103 GLY A N 1
ATOM 776 C CA . GLY A 1 103 ? -5.950 14.833 3.640 1.00 89.81 103 GLY A CA 1
ATOM 777 C C . GLY A 1 103 ? -4.609 14.312 4.169 1.00 89.81 103 GLY A C 1
ATOM 778 O O . GLY A 1 103 ? -4.102 14.819 5.170 1.00 89.81 103 GLY A O 1
ATOM 779 N N . GLY A 1 104 ? -4.024 13.296 3.532 1.00 88.69 104 GLY A N 1
ATOM 780 C CA . GLY A 1 104 ? -2.727 12.742 3.925 1.00 88.69 104 GLY A CA 1
ATOM 781 C C . GLY A 1 104 ? -2.136 11.819 2.867 1.00 88.69 104 GLY A C 1
ATOM 782 O O . GLY A 1 104 ? -2.870 11.186 2.114 1.00 88.69 104 GLY A O 1
ATOM 783 N N . PHE A 1 105 ? -0.808 11.766 2.800 1.00 87.69 105 PHE A N 1
ATOM 784 C CA . PHE A 1 105 ? -0.073 10.907 1.866 1.00 87.69 105 PHE A CA 1
ATOM 785 C C . PHE A 1 105 ? -0.031 9.440 2.323 1.00 87.69 105 PHE A C 1
ATOM 787 O O . PHE A 1 105 ? -0.092 8.521 1.519 1.00 87.69 105 PHE A O 1
ATOM 794 N N . ASP A 1 106 ? -0.065 9.232 3.632 1.00 88.81 106 ASP A N 1
ATOM 795 C CA . ASP A 1 106 ? -0.195 7.962 4.347 1.00 88.81 106 ASP A CA 1
ATOM 796 C C . ASP A 1 106 ? -1.665 7.577 4.601 1.00 88.81 106 ASP A C 1
ATOM 798 O O . ASP A 1 106 ? -1.980 6.903 5.580 1.00 88.81 106 ASP A O 1
ATOM 802 N N . TYR A 1 107 ? -2.605 8.035 3.762 1.00 86.88 107 TYR A N 1
ATOM 803 C CA . TYR A 1 107 ? -4.038 7.807 3.996 1.00 86.88 107 TYR A CA 1
ATOM 804 C C . TYR A 1 107 ? -4.384 6.320 4.137 1.00 86.88 107 TYR A C 1
ATOM 806 O O . TYR A 1 107 ? -5.325 5.990 4.838 1.00 86.88 107 TYR A O 1
ATOM 814 N N . ALA A 1 108 ? -3.640 5.427 3.484 1.00 86.38 108 ALA A N 1
ATOM 815 C CA . ALA A 1 108 ? -3.880 3.991 3.554 1.00 86.38 108 ALA A CA 1
ATOM 816 C C . ALA A 1 108 ? -3.446 3.351 4.893 1.00 86.38 108 ALA A C 1
ATOM 818 O O . ALA A 1 108 ? -3.865 2.230 5.162 1.00 86.38 108 ALA A O 1
ATOM 819 N N . ASP A 1 109 ? -2.638 4.040 5.714 1.00 90.00 109 ASP A N 1
ATOM 820 C CA . ASP A 1 109 ? -2.208 3.595 7.059 1.00 90.00 109 ASP A CA 1
ATOM 821 C C . ASP A 1 109 ? -2.995 4.271 8.194 1.00 90.00 109 ASP A C 1
ATOM 823 O O . ASP A 1 109 ? -2.951 3.850 9.349 1.00 90.00 109 ASP A O 1
ATOM 827 N N . LYS A 1 110 ? -3.725 5.340 7.881 1.00 82.12 110 LYS A N 1
ATOM 828 C CA . LYS A 1 110 ? -4.670 5.950 8.815 1.00 82.12 110 LYS A CA 1
ATOM 829 C C . LYS A 1 110 ? -5.900 5.032 8.855 1.00 82.12 110 LYS A C 1
ATOM 831 O O . LYS A 1 110 ? -6.299 4.587 7.794 1.00 82.12 110 LYS A O 1
ATOM 836 N N . TRP A 1 111 ? -6.485 4.795 10.039 1.00 71.00 111 TRP A N 1
ATOM 837 C CA . TRP A 1 111 ? -7.651 3.917 10.349 1.00 71.00 111 TRP A CA 1
ATOM 838 C C . TRP A 1 111 ? -7.458 2.402 10.136 1.00 71.00 111 TRP A C 1
ATOM 840 O O . TRP A 1 111 ? -8.490 1.686 10.136 1.00 71.00 111 TRP A O 1
#

Secondary structure (DSSP, 8-state):
--PPPPTT-PPPS--PPPBTTB--SS--HHHHTHHHHHHHHHHHHHTT-HHHHHHHHHT-SSSHHHHSTT--HHHHHHHHHHHSB-TTS-B-HHHHHHHHHHS-TTTTT--

pLDDT: mean 82.06, std 12.21, range [41.09, 97.81]

Organism: NCBI:txid33657

Solvent-accessible surface area (backbone atoms only — not comparable to full-atom values): 6539 Å² total; per-residue (Å²): 142,78,78,80,66,57,94,92,52,66,81,71,86,75,73,42,74,68,56,96,84,39,70,47,98,55,89,51,67,44,66,64,32,42,61,50,18,52,50,51,20,52,56,22,52,76,70,70,33,57,69,57,22,51,43,26,36,61,44,35,87,38,32,34,39,81,80,36,81,84,37,22,63,41,48,49,25,64,42,30,58,74,75,44,28,48,100,86,70,52,56,41,73,68,58,43,55,48,27,76,70,67,73,39,70,36,47,79,66,56,134

Foldseek 3Di:
DDDDDDDVRPDDPDADPDDVNDGDPDNCVLVVFLVVLVVQLVVCVVVVVVVSNVCSQQQNDGRCCVPPVRDGVQNCLQCVQVVQADPVRRGDPVLVVQCVVQVDSSSVVDD